Protein AF-X6LL83-F1 (afdb_monomer_lite)

Organism: Reticulomyxa filosa (NCBI:txid46433)

pLDDT: mean 75.79, std 14.93, range [46.81, 98.38]

Foldseek 3Di:
DEAVVVCLVVLVPPPPPPPQAPCVVVVVVVPPDDDDYDHPPVRDDPVCCAPHHPHVPVPDPPPDDDDDDDDDDPVRVVVVVVVVVVVVVVVVVVVVVD

Sequence (98 aa):
MDGFDEIFDKYNDNNNNNEKYFYNRFNLNQWNADVIVTCRSKVLNDNDINTTLIGTNKNQSITNSMMHLWPFTKQQMSNYIEKFVKIMIGQQNNMKKH

Radius of gyration: 20.98 Å; chains: 1; bounding box: 42×28×60 Å

Structure (mmCIF, N/CA/C/O backbone):
data_AF-X6LL83-F1
#
_entry.id   AF-X6LL83-F1
#
loop_
_atom_site.group_PDB
_atom_site.id
_atom_site.type_symbol
_atom_site.label_atom_id
_atom_site.label_alt_id
_atom_site.label_comp_id
_atom_site.label_asym_id
_atom_site.label_entity_id
_atom_site.label_seq_id
_atom_site.pdbx_PDB_ins_code
_atom_site.Cartn_x
_atom_site.Cartn_y
_atom_site.Cartn_z
_atom_site.occupancy
_atom_site.B_iso_or_equiv
_atom_site.auth_seq_id
_atom_site.auth_comp_id
_atom_site.auth_asym_id
_atom_site.auth_atom_id
_atom_site.pdbx_PDB_model_num
ATOM 1 N N . MET A 1 1 ? -9.061 1.497 -0.854 1.00 82.25 1 MET A N 1
ATOM 2 C CA . MET A 1 1 ? -8.808 2.914 -0.523 1.00 82.25 1 MET A CA 1
ATOM 3 C C . MET A 1 1 ? -7.313 3.095 -0.417 1.00 82.25 1 MET A C 1
ATOM 5 O O . MET A 1 1 ? -6.708 2.372 0.364 1.00 82.25 1 MET A O 1
ATOM 9 N N . ASP A 1 2 ? -6.746 3.979 -1.238 1.00 86.56 2 ASP A N 1
ATOM 10 C CA . ASP A 1 2 ? -5.300 4.213 -1.289 1.00 86.56 2 ASP A CA 1
ATOM 11 C C . ASP A 1 2 ? -4.886 5.475 -0.533 1.00 86.56 2 ASP A C 1
ATOM 13 O O . ASP A 1 2 ? -5.696 6.392 -0.399 1.00 86.56 2 ASP A O 1
ATOM 17 N N . GLY A 1 3 ? -3.660 5.488 -0.005 1.00 86.25 3 GLY A N 1
ATOM 18 C CA . GLY A 1 3 ? -3.101 6.630 0.721 1.00 86.25 3 GLY A CA 1
ATOM 19 C C . GLY A 1 3 ? -3.850 6.989 2.007 1.00 86.25 3 GLY A C 1
ATOM 20 O O . GLY A 1 3 ? -3.982 8.165 2.335 1.00 86.25 3 GLY A O 1
ATOM 21 N N . PHE A 1 4 ? -4.366 6.010 2.760 1.00 83.00 4 PHE A N 1
ATOM 22 C CA . PHE A 1 4 ? -5.161 6.290 3.968 1.00 83.00 4 PHE A CA 1
ATOM 23 C C . PHE A 1 4 ? -4.409 7.136 5.011 1.00 83.00 4 PHE A C 1
ATOM 25 O O . PHE A 1 4 ? -5.009 7.918 5.750 1.00 83.00 4 PHE A O 1
ATOM 32 N N . ASP A 1 5 ? -3.083 7.048 5.035 1.00 81.44 5 ASP A N 1
ATOM 33 C CA . ASP A 1 5 ? -2.260 7.875 5.906 1.00 81.44 5 ASP A CA 1
ATOM 34 C C . ASP A 1 5 ? -2.274 9.378 5.588 1.00 81.44 5 ASP A C 1
ATOM 36 O O . ASP A 1 5 ? -1.901 10.171 6.446 1.00 81.44 5 ASP A O 1
ATOM 40 N N . GLU A 1 6 ? -2.721 9.795 4.403 1.00 84.56 6 GLU A N 1
ATOM 41 C CA . GLU A 1 6 ? -2.844 11.216 4.038 1.00 84.56 6 GLU A CA 1
ATOM 42 C C . GLU A 1 6 ? -4.007 11.912 4.751 1.00 84.56 6 GLU A C 1
ATOM 44 O O . GLU A 1 6 ? -4.029 13.134 4.912 1.00 84.56 6 GLU A O 1
ATOM 49 N N . ILE A 1 7 ? -4.995 11.125 5.168 1.00 78.38 7 ILE A N 1
ATOM 50 C CA . ILE A 1 7 ? -6.223 11.610 5.793 1.00 78.38 7 ILE A CA 1
ATOM 51 C C . ILE A 1 7 ? -6.290 11.252 7.281 1.00 78.38 7 ILE A C 1
ATOM 53 O O . ILE A 1 7 ? -7.110 11.825 7.995 1.00 78.38 7 ILE A O 1
ATOM 57 N N . PHE A 1 8 ? -5.406 10.370 7.762 1.00 75.69 8 PHE A N 1
ATOM 58 C CA . PHE A 1 8 ? -5.386 9.865 9.137 1.00 75.69 8 PHE A CA 1
ATOM 59 C C . PHE A 1 8 ? -5.283 10.963 10.201 1.00 75.69 8 PHE A C 1
ATOM 61 O O . PHE A 1 8 ? -6.088 10.978 11.129 1.00 75.69 8 PHE A O 1
ATOM 68 N N . ASP A 1 9 ? -4.365 11.920 10.042 1.00 70.44 9 ASP A N 1
ATOM 69 C CA . ASP A 1 9 ? -4.172 12.992 11.030 1.00 70.44 9 ASP A CA 1
ATOM 70 C C . ASP A 1 9 ? -5.462 13.816 11.217 1.00 7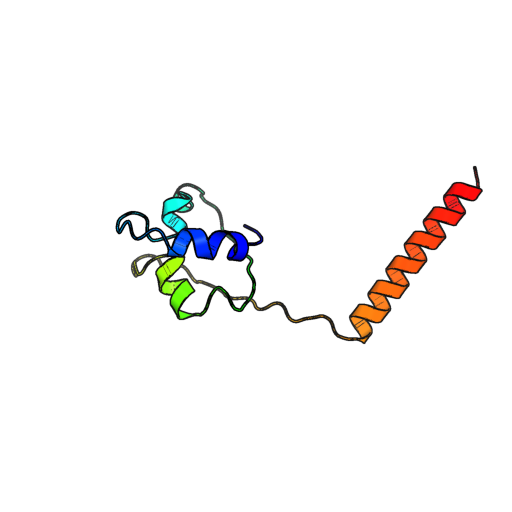0.44 9 ASP A C 1
ATOM 72 O O . ASP A 1 9 ? -5.903 14.062 12.338 1.00 70.44 9 ASP A O 1
ATOM 76 N N . LYS A 1 10 ? -6.169 14.118 10.116 1.00 70.94 10 LYS A N 1
ATOM 77 C CA . LYS A 1 10 ? -7.472 14.813 10.144 1.00 70.94 10 LYS A CA 1
ATOM 78 C C . LYS A 1 10 ? -8.591 13.980 10.784 1.00 70.94 10 LYS A C 1
ATOM 80 O O . LYS A 1 10 ? -9.585 14.547 11.251 1.00 70.94 10 LYS A O 1
ATOM 85 N N . TYR A 1 11 ? -8.478 12.650 10.776 1.00 67.31 11 TYR A N 1
ATOM 86 C CA . TYR A 1 11 ? -9.409 11.773 11.493 1.00 67.31 11 TYR A CA 1
ATOM 87 C C . TYR A 1 11 ? -9.149 11.783 12.991 1.00 67.31 11 TYR A C 1
ATOM 89 O O . TYR A 1 11 ? -10.108 11.872 13.755 1.00 67.31 11 TYR A O 1
ATOM 97 N N . ASN A 1 12 ? -7.881 11.721 13.395 1.00 65.81 12 ASN A N 1
ATOM 98 C CA . ASN A 1 12 ? -7.503 11.622 14.799 1.00 65.81 12 ASN A CA 1
ATOM 99 C C . ASN A 1 12 ? -7.876 12.883 15.606 1.00 65.81 12 ASN A C 1
ATOM 101 O O . ASN A 1 12 ? -8.240 12.779 16.774 1.00 65.81 12 ASN A O 1
ATOM 105 N N . ASP A 1 13 ? -7.882 14.058 14.969 1.00 64.31 13 ASP A N 1
ATOM 106 C CA . ASP A 1 13 ? -8.233 15.335 15.613 1.00 64.31 13 ASP A CA 1
ATOM 107 C C . ASP A 1 13 ? -9.735 15.480 15.952 1.00 64.31 13 ASP A C 1
ATOM 109 O O . ASP A 1 13 ? -10.124 16.294 16.796 1.00 64.31 13 ASP A O 1
ATOM 113 N N . ASN A 1 14 ? -10.616 14.696 15.319 1.00 57.38 14 ASN A N 1
ATOM 114 C CA . ASN A 1 14 ? -12.066 14.820 15.487 1.00 57.38 14 ASN A CA 1
ATOM 115 C C . ASN A 1 14 ? -12.580 13.975 16.666 1.00 57.38 14 ASN A C 1
ATOM 117 O O . ASN A 1 14 ? -13.100 12.875 16.499 1.00 57.38 14 ASN A O 1
ATOM 121 N N . ASN A 1 15 ? -12.506 14.551 17.866 1.00 52.66 15 ASN A N 1
ATOM 122 C CA . ASN A 1 15 ? -12.951 14.002 19.159 1.00 52.66 15 ASN A CA 1
ATOM 123 C C . ASN A 1 15 ? -14.486 13.806 19.321 1.00 52.66 15 ASN A C 1
ATOM 125 O O . ASN A 1 15 ? -15.001 13.781 20.439 1.00 52.66 15 ASN A O 1
ATOM 129 N N . ASN A 1 16 ? -15.253 13.683 18.231 1.00 53.84 16 ASN A N 1
ATOM 130 C CA . ASN A 1 16 ? -16.696 13.435 18.303 1.00 53.84 16 ASN A CA 1
ATOM 131 C C . ASN A 1 16 ? -16.964 11.928 18.439 1.00 53.84 16 ASN A C 1
ATOM 133 O O . ASN A 1 16 ? -16.869 11.160 17.484 1.00 53.84 16 ASN A O 1
ATOM 137 N N . ASN A 1 17 ? -17.319 11.520 19.659 1.00 54.78 17 ASN A N 1
ATOM 138 C CA . ASN A 1 17 ? -17.408 10.134 20.136 1.00 54.78 17 ASN A CA 1
ATOM 139 C C . ASN A 1 17 ? -18.343 9.183 19.356 1.00 54.78 17 ASN A C 1
ATOM 141 O O . ASN A 1 17 ? -18.269 7.977 19.578 1.00 54.78 17 ASN A O 1
ATOM 145 N N . ASN A 1 18 ? -19.193 9.674 18.449 1.00 52.34 18 ASN A N 1
ATOM 146 C CA . ASN A 1 18 ? -20.230 8.852 17.809 1.00 52.34 18 ASN A CA 1
ATOM 147 C C . ASN A 1 18 ? -19.829 8.272 16.438 1.00 52.34 18 ASN A C 1
ATOM 149 O O . ASN A 1 18 ? -20.421 7.287 16.009 1.00 52.34 18 ASN A O 1
ATOM 153 N N . GLU A 1 19 ? -18.801 8.813 15.774 1.00 57.72 19 GLU A N 1
ATOM 154 C CA . GLU A 1 19 ? -18.326 8.350 14.449 1.00 57.72 19 GLU A CA 1
ATOM 155 C C . GLU A 1 19 ? -16.816 8.088 14.442 1.00 57.72 19 GLU A C 1
ATOM 157 O O . GLU A 1 19 ? -16.113 8.299 13.453 1.00 57.72 19 GLU A O 1
ATOM 162 N N . LYS A 1 20 ? -16.300 7.636 15.586 1.00 60.19 20 LYS A N 1
ATOM 163 C CA . LYS A 1 20 ? -14.866 7.438 15.820 1.00 60.19 20 LYS A CA 1
ATOM 164 C C . LYS A 1 20 ? -14.226 6.415 14.871 1.00 60.19 20 LYS A C 1
ATOM 166 O O . LYS A 1 20 ? -13.015 6.433 14.682 1.00 60.19 20 LYS A O 1
ATOM 171 N N . TYR A 1 21 ? -15.029 5.529 14.280 1.00 68.38 21 TYR A N 1
ATOM 172 C CA . TYR A 1 21 ? -14.540 4.416 13.476 1.00 68.38 21 TYR A CA 1
ATOM 173 C C . TYR A 1 21 ? -14.678 4.691 11.984 1.00 68.38 21 TYR A C 1
ATOM 175 O O . TYR A 1 21 ? -15.769 4.972 11.477 1.00 68.38 21 TYR A O 1
ATOM 183 N N . PHE A 1 22 ? -13.560 4.538 11.282 1.00 74.75 22 PHE A N 1
ATOM 184 C CA . PHE A 1 22 ? -13.453 4.687 9.835 1.00 74.75 22 PHE A CA 1
ATOM 185 C C . PHE A 1 22 ? -14.527 3.893 9.083 1.00 74.75 22 PHE A C 1
ATOM 187 O O . PHE A 1 22 ? -15.182 4.429 8.190 1.00 74.75 22 PHE A O 1
ATOM 194 N N . TYR A 1 23 ? -14.757 2.642 9.495 1.00 73.12 23 TYR A N 1
ATOM 195 C CA . TYR A 1 23 ? -15.721 1.748 8.860 1.00 73.12 23 TYR A CA 1
ATOM 196 C C . TYR A 1 23 ? -17.147 2.312 8.829 1.00 73.12 23 TYR A C 1
ATOM 198 O O . TYR A 1 23 ? -17.818 2.249 7.798 1.00 73.12 23 TYR A O 1
ATOM 206 N N . ASN A 1 24 ? -17.582 2.942 9.921 1.00 75.44 24 ASN A N 1
ATOM 207 C CA . ASN A 1 24 ? -18.911 3.544 10.008 1.00 75.44 24 ASN A CA 1
ATOM 208 C C . ASN A 1 24 ? -18.977 4.883 9.273 1.00 75.44 24 ASN A C 1
ATOM 210 O O . ASN A 1 24 ? -19.953 5.154 8.584 1.00 75.44 24 ASN A O 1
ATOM 214 N N . ARG A 1 25 ? -17.933 5.713 9.371 1.00 75.25 25 ARG A N 1
ATOM 215 C CA . ARG A 1 25 ? -17.928 7.061 8.784 1.00 75.25 25 ARG A CA 1
ATOM 216 C C . ARG A 1 25 ? -18.007 7.059 7.258 1.00 75.25 25 ARG A C 1
ATOM 218 O O . ARG A 1 25 ? -18.606 7.950 6.666 1.00 75.25 25 ARG A O 1
ATOM 225 N N . PHE A 1 26 ? -17.421 6.049 6.625 1.00 77.69 26 PHE A N 1
ATOM 226 C CA . PHE A 1 26 ? -17.535 5.840 5.182 1.00 77.69 26 PHE A CA 1
ATOM 227 C C . PHE A 1 26 ? -18.727 4.960 4.791 1.00 77.69 26 PHE A C 1
ATOM 229 O O . PHE A 1 26 ? -18.880 4.639 3.614 1.00 77.69 26 PHE A O 1
ATOM 236 N N . ASN A 1 27 ? -19.572 4.586 5.759 1.00 78.12 27 ASN A N 1
ATOM 237 C CA . ASN A 1 27 ? -20.703 3.681 5.576 1.00 78.12 27 ASN A CA 1
ATOM 238 C C . ASN A 1 27 ? -20.300 2.390 4.848 1.00 78.12 27 ASN A C 1
ATOM 240 O O . ASN A 1 27 ? -21.043 1.888 4.007 1.00 78.12 27 ASN A O 1
ATOM 244 N N . LEU A 1 28 ? -19.112 1.852 5.150 1.00 78.25 28 LEU A N 1
ATOM 245 C CA . LEU A 1 28 ? -18.569 0.686 4.444 1.00 78.25 28 LEU A CA 1
ATOM 246 C C . LEU A 1 28 ? -19.434 -0.560 4.655 1.00 78.25 28 LEU A C 1
ATOM 248 O O . LEU A 1 28 ? -19.476 -1.428 3.796 1.00 78.25 28 LEU A O 1
ATOM 252 N N . ASN A 1 29 ? -20.188 -0.617 5.753 1.00 75.69 29 ASN A N 1
ATOM 253 C CA . ASN A 1 29 ? -21.188 -1.654 6.010 1.00 75.69 29 ASN A CA 1
ATOM 254 C C . ASN A 1 29 ? -22.356 -1.673 5.010 1.00 75.69 29 ASN A C 1
ATOM 256 O O . ASN A 1 29 ? -23.020 -2.697 4.877 1.00 75.69 29 ASN A O 1
ATOM 260 N N . GLN A 1 30 ? -22.637 -0.561 4.325 1.00 82.38 30 GLN A N 1
ATOM 261 C CA . GLN A 1 30 ? -23.657 -0.506 3.272 1.00 82.38 30 GLN A CA 1
ATOM 262 C C . GLN A 1 30 ? -23.144 -1.104 1.958 1.00 82.38 30 GLN A C 1
ATOM 264 O O . GLN A 1 30 ? -23.925 -1.401 1.055 1.00 82.38 30 GLN A O 1
ATOM 269 N N . TRP A 1 31 ? -21.829 -1.278 1.848 1.00 79.81 31 TRP A N 1
ATOM 270 C CA . TRP A 1 31 ? -21.176 -1.826 0.679 1.00 79.81 31 TRP A CA 1
ATOM 271 C C . TRP A 1 31 ? -21.001 -3.316 0.954 1.00 79.81 31 TRP A C 1
ATOM 273 O O . TRP A 1 31 ? -20.195 -3.713 1.788 1.00 79.81 31 TRP A O 1
ATOM 283 N N . ASN A 1 32 ? -21.784 -4.158 0.277 1.00 81.25 32 ASN A N 1
ATOM 284 C CA . ASN A 1 32 ? -21.637 -5.614 0.346 1.00 81.25 32 ASN A CA 1
ATOM 285 C C . ASN A 1 32 ? -20.373 -6.061 -0.419 1.00 81.25 32 ASN A C 1
ATOM 287 O O . ASN A 1 32 ? -20.467 -6.682 -1.477 1.00 81.25 32 ASN A O 1
ATOM 291 N N . ALA A 1 33 ? -19.203 -5.641 0.061 1.00 82.69 33 ALA A N 1
ATOM 292 C CA . ALA A 1 33 ? -17.918 -5.795 -0.602 1.00 82.69 33 ALA A CA 1
ATOM 293 C C . ALA A 1 33 ? -16.775 -5.911 0.412 1.00 82.69 33 ALA A C 1
ATOM 295 O O . ALA A 1 33 ? -16.823 -5.335 1.501 1.00 82.69 33 ALA A O 1
ATOM 296 N N . ASP A 1 34 ? -15.709 -6.595 0.005 1.00 82.81 34 ASP A N 1
ATOM 297 C CA . ASP A 1 34 ? -14.458 -6.618 0.754 1.00 82.81 34 ASP A CA 1
ATOM 298 C C . ASP A 1 34 ? -13.714 -5.288 0.588 1.00 82.81 34 ASP A C 1
ATOM 300 O O . ASP A 1 34 ? -13.576 -4.758 -0.520 1.00 82.81 34 ASP A O 1
ATOM 304 N N . VAL A 1 35 ? -13.205 -4.746 1.696 1.00 79.50 35 VAL A N 1
ATOM 305 C CA . VAL A 1 35 ? -12.500 -3.461 1.703 1.00 79.50 35 VAL A CA 1
ATOM 306 C C . VAL A 1 35 ? -11.013 -3.676 1.936 1.00 79.50 35 VAL A C 1
ATOM 308 O O . VAL A 1 35 ? -10.596 -4.189 2.970 1.00 79.50 35 VAL A O 1
ATOM 311 N N . ILE A 1 36 ? -10.203 -3.198 0.991 1.00 85.69 36 ILE A N 1
ATOM 312 C CA . ILE A 1 36 ? -8.746 -3.125 1.128 1.00 85.69 36 ILE A CA 1
ATOM 313 C C . ILE A 1 36 ? -8.351 -1.668 1.361 1.00 85.69 36 ILE A C 1
ATOM 315 O O . ILE A 1 36 ? -8.741 -0.776 0.599 1.00 85.69 36 ILE A O 1
ATOM 319 N N . VAL A 1 37 ? -7.554 -1.431 2.400 1.00 82.81 37 VAL A N 1
ATOM 320 C CA . VAL A 1 37 ? -6.991 -0.120 2.738 1.00 82.81 37 VAL A CA 1
ATOM 321 C C . VAL A 1 37 ? -5.471 -0.206 2.648 1.00 82.81 37 VAL A C 1
ATOM 323 O O . VAL A 1 37 ? -4.874 -1.121 3.210 1.00 82.81 37 VAL A O 1
ATOM 326 N N . THR A 1 38 ? -4.843 0.737 1.948 1.00 88.25 38 THR A N 1
ATOM 327 C CA . THR A 1 38 ? -3.381 0.857 1.863 1.00 88.25 38 THR A CA 1
ATOM 328 C C . THR A 1 38 ? -2.918 2.144 2.535 1.00 88.25 38 THR A C 1
ATOM 330 O O . THR A 1 38 ? -3.554 3.195 2.428 1.00 88.25 38 THR A O 1
ATOM 333 N N . CYS A 1 39 ? -1.811 2.054 3.270 1.00 86.44 39 CYS A N 1
ATOM 334 C CA . CYS A 1 39 ? -1.200 3.180 3.965 1.00 86.44 39 CYS A CA 1
ATOM 335 C C . CYS A 1 39 ? 0.297 2.941 4.185 1.00 86.44 39 CYS A C 1
ATOM 337 O O . CYS A 1 39 ? 0.800 1.819 4.059 1.00 86.44 39 CYS A O 1
ATOM 339 N N . ARG A 1 40 ? 1.017 3.987 4.596 1.00 87.00 40 ARG A N 1
ATOM 340 C CA . ARG A 1 40 ? 2.360 3.825 5.171 1.00 87.00 40 ARG A CA 1
ATOM 341 C C . ARG A 1 40 ? 2.300 3.029 6.478 1.00 87.00 40 ARG A C 1
ATOM 343 O O . ARG A 1 40 ? 1.460 3.283 7.338 1.00 87.00 40 ARG A O 1
ATOM 350 N N . SER A 1 41 ? 3.268 2.136 6.669 1.00 81.19 41 SER A N 1
ATOM 351 C CA . SER A 1 41 ? 3.362 1.252 7.842 1.00 81.19 41 SER A CA 1
ATOM 352 C C . SER A 1 41 ? 3.442 1.982 9.186 1.00 81.19 41 SER A C 1
ATOM 354 O O . SER A 1 41 ? 3.047 1.431 10.202 1.00 81.19 41 SER A O 1
ATOM 356 N N . LYS A 1 42 ? 3.941 3.224 9.208 1.00 78.75 42 LYS A N 1
ATOM 357 C CA . LYS A 1 42 ? 4.081 4.024 10.436 1.00 78.75 42 LYS A CA 1
ATOM 358 C C . LYS A 1 42 ? 2.773 4.633 10.955 1.00 78.75 42 LYS A C 1
ATOM 360 O O . LYS A 1 42 ? 2.783 5.189 12.044 1.00 78.75 42 LYS A O 1
ATOM 365 N N . VAL A 1 43 ? 1.711 4.627 10.147 1.00 72.12 43 VAL A N 1
ATOM 366 C CA . VAL A 1 43 ? 0.471 5.365 10.449 1.00 72.12 43 VAL A CA 1
ATOM 367 C C . VAL A 1 43 ? -0.598 4.487 11.085 1.00 72.12 43 VAL A C 1
ATOM 369 O O . VAL A 1 43 ? -1.400 4.979 11.864 1.00 72.12 43 VAL A O 1
ATOM 372 N N . LEU A 1 44 ? -0.577 3.186 10.810 1.00 70.88 44 LEU A N 1
ATOM 373 C CA . LEU A 1 44 ? -1.452 2.220 11.458 1.00 70.88 44 LEU A CA 1
ATOM 374 C C . LEU A 1 44 ? -0.592 1.206 12.208 1.00 70.88 44 LEU A C 1
ATOM 376 O O . LEU A 1 44 ? -0.022 0.309 11.587 1.00 70.88 44 LEU A O 1
ATOM 380 N N . ASN A 1 45 ? -0.482 1.358 13.531 1.00 68.00 45 ASN A N 1
ATOM 381 C CA . ASN A 1 45 ? 0.028 0.278 14.375 1.00 68.00 45 ASN A CA 1
ATOM 382 C C . ASN A 1 45 ? -1.091 -0.750 14.656 1.00 68.00 45 ASN A C 1
ATOM 384 O O . ASN A 1 45 ? -2.277 -0.457 14.479 1.00 68.00 45 ASN A O 1
ATOM 388 N N . ASP A 1 46 ? -0.730 -1.952 15.115 1.00 65.88 46 ASP A N 1
ATOM 389 C CA . ASP A 1 46 ? -1.686 -3.047 15.366 1.00 65.88 46 ASP A CA 1
ATOM 390 C C . ASP A 1 46 ? -2.835 -2.651 16.315 1.00 65.88 46 ASP A C 1
ATOM 392 O O . ASP A 1 46 ? -3.965 -3.135 16.200 1.00 65.88 46 ASP A O 1
ATOM 396 N N . ASN A 1 47 ? -2.562 -1.744 17.253 1.00 65.69 47 ASN A N 1
ATOM 397 C CA . ASN A 1 47 ? -3.529 -1.267 18.232 1.00 65.69 47 ASN A CA 1
ATOM 398 C C . ASN A 1 47 ? -4.483 -0.219 17.629 1.00 65.69 47 ASN A C 1
ATOM 400 O O . ASN A 1 47 ? -5.687 -0.238 17.904 1.00 65.69 47 ASN A O 1
ATOM 404 N N . ASP A 1 48 ? -3.975 0.647 16.751 1.00 66.19 48 ASP A N 1
ATOM 405 C CA . ASP A 1 48 ? -4.749 1.655 16.024 1.00 66.19 48 ASP A CA 1
ATOM 406 C C . ASP A 1 48 ? -5.694 0.998 15.016 1.00 66.19 48 ASP A C 1
ATOM 408 O O . ASP A 1 48 ? -6.805 1.475 14.824 1.00 66.19 48 ASP A O 1
ATOM 412 N N . ILE A 1 49 ? -5.322 -0.135 14.415 1.00 65.81 49 ILE A N 1
ATOM 413 C CA . ILE A 1 49 ? -6.196 -0.888 13.497 1.00 65.81 49 ILE A CA 1
ATOM 414 C C . ILE A 1 49 ? -7.445 -1.386 14.230 1.00 65.81 49 ILE A C 1
ATOM 416 O O . ILE A 1 49 ? -8.573 -1.135 13.797 1.00 65.81 49 ILE A O 1
ATOM 420 N N . ASN A 1 50 ? -7.257 -2.032 15.382 1.00 61.22 50 ASN A N 1
ATOM 421 C CA . ASN A 1 50 ? -8.366 -2.563 16.175 1.00 61.22 50 ASN A CA 1
ATOM 422 C C . ASN A 1 50 ? -9.274 -1.461 16.733 1.00 61.22 50 ASN A C 1
ATOM 424 O O . ASN A 1 50 ? -10.481 -1.658 16.883 1.00 61.22 50 ASN A O 1
ATOM 428 N N . THR A 1 51 ? -8.704 -0.297 17.042 1.00 62.12 51 THR A N 1
ATOM 429 C CA . THR A 1 51 ? -9.427 0.797 17.698 1.00 62.12 51 THR A CA 1
ATOM 430 C C . THR A 1 51 ? -9.947 1.867 16.738 1.00 62.12 51 THR A C 1
ATOM 432 O O . THR A 1 51 ? -10.936 2.507 17.070 1.00 62.12 51 THR A O 1
ATOM 435 N N . THR A 1 52 ? -9.360 2.045 15.555 1.00 61.72 52 THR A N 1
ATOM 436 C CA . THR A 1 52 ? -9.679 3.140 14.615 1.00 61.72 52 THR A CA 1
ATOM 437 C C . THR A 1 52 ? -10.425 2.646 13.380 1.00 61.72 52 THR A C 1
ATOM 439 O O . THR A 1 52 ? -11.323 3.336 12.892 1.00 61.72 52 THR A O 1
ATOM 442 N N . LEU A 1 53 ? -10.104 1.449 12.869 1.00 64.88 53 LEU A N 1
ATOM 443 C CA . LEU A 1 53 ? -10.720 0.967 11.631 1.00 64.88 53 LEU A CA 1
ATOM 444 C C . LEU A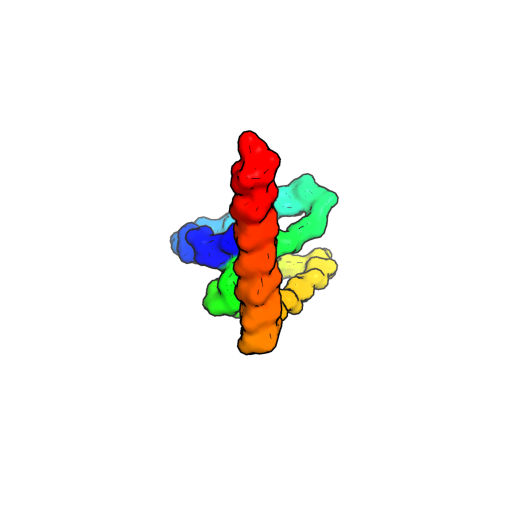 1 53 ? -12.110 0.375 11.865 1.00 64.88 53 LEU A C 1
ATOM 446 O O . LEU A 1 53 ? -13.045 0.787 11.188 1.00 64.88 53 LEU A O 1
ATOM 450 N N . ILE A 1 54 ? -12.265 -0.532 12.831 1.00 60.47 54 ILE A N 1
ATOM 451 C CA . ILE A 1 54 ? -13.509 -1.313 13.005 1.00 60.47 54 ILE A CA 1
ATOM 452 C C . ILE A 1 54 ? -14.252 -0.963 14.299 1.00 60.47 54 ILE A C 1
ATOM 454 O O . ILE A 1 54 ? -15.467 -1.135 14.403 1.00 60.47 54 ILE A O 1
ATOM 458 N N . GLY A 1 55 ? -13.535 -0.416 15.280 1.00 54.69 55 GLY A N 1
ATOM 459 C CA . GLY A 1 55 ? -14.043 -0.293 16.636 1.00 54.69 55 GLY A CA 1
ATOM 460 C C . GLY A 1 55 ? -14.183 -1.651 17.313 1.00 54.69 55 GLY A C 1
ATOM 461 O O . GLY A 1 55 ? -14.275 -2.698 16.680 1.00 54.69 55 GLY A O 1
ATOM 462 N N . THR A 1 56 ? -14.187 -1.656 18.640 1.00 50.66 56 THR A N 1
ATOM 463 C CA . THR A 1 56 ? -14.194 -2.865 19.478 1.00 50.66 56 THR A CA 1
ATOM 464 C C . THR A 1 56 ? -15.544 -3.601 19.487 1.00 50.66 56 THR A C 1
ATOM 466 O O . THR A 1 56 ? -15.946 -4.152 20.512 1.00 50.66 56 THR A O 1
ATOM 469 N N . ASN A 1 57 ? -16.262 -3.658 18.361 1.00 49.28 57 ASN A N 1
ATOM 470 C CA . ASN A 1 57 ? -17.464 -4.474 18.227 1.00 49.28 57 ASN A CA 1
ATOM 471 C C . ASN A 1 57 ? -17.080 -5.926 17.914 1.00 49.28 57 ASN A C 1
ATOM 473 O O . ASN A 1 57 ? -17.062 -6.381 16.775 1.00 49.28 57 ASN A O 1
ATOM 477 N N . LYS A 1 58 ? -16.802 -6.661 18.994 1.00 50.00 58 LYS A N 1
ATOM 478 C CA . LYS A 1 58 ? -16.412 -8.082 19.064 1.00 50.00 58 LYS A CA 1
ATOM 479 C C . LYS A 1 58 ? -17.407 -9.086 18.440 1.00 50.00 58 LYS A C 1
ATOM 481 O O . LYS A 1 58 ? -17.166 -10.285 18.525 1.00 50.00 58 LYS A O 1
ATOM 486 N N . ASN A 1 59 ? -18.514 -8.633 17.845 1.00 46.81 59 ASN A N 1
ATOM 487 C CA . ASN A 1 59 ? -19.622 -9.489 17.397 1.00 46.81 59 ASN A CA 1
ATOM 488 C C . ASN A 1 59 ? -19.601 -9.833 15.900 1.00 46.81 59 ASN A C 1
ATOM 490 O O . ASN A 1 59 ? -20.391 -10.667 15.467 1.00 46.81 59 ASN A O 1
ATOM 494 N N . GLN A 1 60 ? -18.710 -9.236 15.107 1.00 51.50 60 GLN A N 1
ATOM 495 C CA . GLN A 1 60 ? -18.466 -9.669 13.733 1.00 51.50 60 GLN A CA 1
ATOM 496 C C . GLN A 1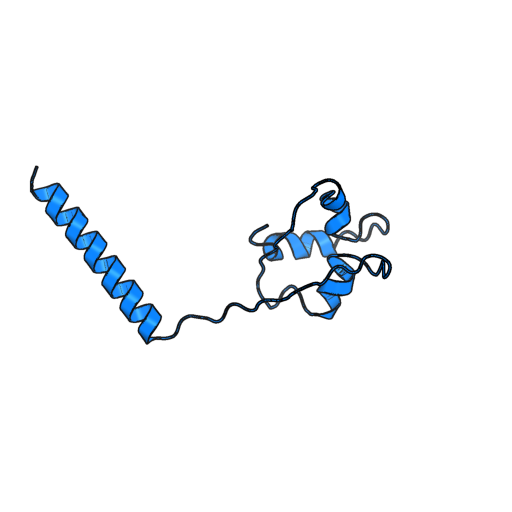 60 ? -17.055 -10.240 13.660 1.00 51.50 60 GLN A C 1
ATOM 498 O O . GLN A 1 60 ? -16.083 -9.567 13.996 1.00 51.50 60 GLN A O 1
ATOM 503 N N . SER A 1 61 ? -16.951 -11.504 13.252 1.00 47.81 61 SER A N 1
ATOM 504 C CA . SER A 1 61 ? -15.684 -12.177 12.962 1.00 47.81 61 SER A CA 1
ATOM 505 C C . SER A 1 61 ? -15.088 -11.582 11.683 1.00 47.81 61 SER A C 1
ATOM 507 O O . SER A 1 61 ? -15.082 -12.203 10.627 1.00 47.81 61 SER A O 1
ATOM 509 N N . ILE A 1 62 ? -14.672 -10.318 11.748 1.00 55.94 62 ILE A N 1
ATOM 510 C CA . ILE A 1 62 ? -13.963 -9.658 10.661 1.00 55.94 62 ILE A CA 1
ATOM 511 C C . ILE A 1 62 ? -12.509 -10.087 10.817 1.00 55.94 62 ILE A C 1
ATOM 513 O O . ILE A 1 62 ? -11.788 -9.612 11.695 1.00 55.94 62 ILE A O 1
ATOM 517 N N . THR A 1 63 ? -12.092 -11.064 10.017 1.00 55.69 63 THR A N 1
ATOM 518 C CA . THR A 1 63 ? -10.692 -11.476 9.926 1.00 55.69 63 THR A CA 1
ATOM 519 C C . THR A 1 63 ? -9.895 -10.369 9.252 1.00 55.69 63 THR A C 1
ATOM 521 O O . THR A 1 63 ? -9.764 -10.335 8.031 1.00 55.69 63 THR A O 1
ATOM 524 N N . ASN A 1 64 ? -9.366 -9.452 10.057 1.00 66.69 64 ASN A N 1
ATOM 525 C CA . ASN A 1 64 ? -8.414 -8.450 9.598 1.00 66.69 64 ASN A CA 1
ATOM 526 C C . ASN A 1 64 ? -7.099 -9.143 9.238 1.00 66.69 64 ASN A C 1
ATOM 528 O O . ASN A 1 64 ? -6.368 -9.601 10.116 1.00 66.69 64 ASN A O 1
ATOM 532 N N . SER A 1 65 ? -6.804 -9.237 7.945 1.00 73.62 65 SER A N 1
ATOM 533 C CA . SER A 1 65 ? -5.497 -9.669 7.460 1.00 73.62 65 SER A CA 1
ATOM 534 C C . SER A 1 65 ? -4.647 -8.440 7.162 1.00 73.62 65 SER A C 1
ATOM 536 O O . SER A 1 65 ? -5.089 -7.536 6.452 1.00 73.62 65 SER A O 1
ATOM 538 N N . MET A 1 66 ? -3.431 -8.401 7.707 1.00 77.12 66 MET A N 1
ATOM 539 C CA . MET A 1 66 ? -2.455 -7.362 7.401 1.00 77.12 66 MET A CA 1
ATOM 540 C C . MET A 1 66 ? -1.392 -7.918 6.464 1.00 77.12 66 MET A C 1
ATOM 542 O O . MET A 1 66 ? -0.836 -8.993 6.692 1.00 77.12 66 MET A O 1
ATOM 546 N N . MET A 1 67 ? -1.087 -7.154 5.420 1.00 84.62 67 MET A N 1
ATOM 547 C CA . MET A 1 67 ? -0.008 -7.465 4.496 1.00 84.62 67 MET A CA 1
ATOM 548 C C . MET A 1 67 ? 0.978 -6.304 4.465 1.00 84.62 67 MET A C 1
ATOM 550 O O . MET A 1 67 ? 0.616 -5.174 4.144 1.00 84.62 67 MET A O 1
ATOM 554 N N . HIS A 1 68 ? 2.243 -6.593 4.764 1.00 86.56 68 HIS A N 1
ATOM 555 C CA . HIS A 1 68 ? 3.321 -5.623 4.620 1.00 86.56 68 HIS A CA 1
ATOM 556 C C . HIS A 1 68 ? 3.968 -5.763 3.246 1.00 86.56 68 HIS A C 1
ATOM 558 O O . HIS A 1 68 ? 4.411 -6.845 2.855 1.00 86.56 68 HIS A O 1
ATOM 564 N N . LEU A 1 69 ? 4.048 -4.647 2.526 1.00 90.31 69 LEU A N 1
ATOM 565 C CA . LEU A 1 69 ? 4.789 -4.566 1.276 1.00 90.31 69 LEU A CA 1
ATOM 566 C C . LEU A 1 69 ? 6.245 -4.212 1.579 1.00 90.31 69 LEU A C 1
ATOM 568 O O . LEU A 1 69 ? 6.538 -3.160 2.148 1.00 90.31 69 LEU A O 1
ATOM 572 N N . TRP A 1 70 ? 7.156 -5.102 1.196 1.00 90.75 70 TRP A N 1
ATOM 573 C CA . TRP A 1 70 ? 8.592 -4.874 1.320 1.00 90.75 70 TRP A CA 1
ATOM 574 C C . TRP A 1 70 ? 9.130 -4.085 0.120 1.00 90.75 70 TRP A C 1
ATOM 576 O O . TRP A 1 70 ? 8.626 -4.242 -0.996 1.00 90.75 70 TRP A O 1
ATOM 586 N N . PRO A 1 71 ? 10.169 -3.253 0.316 1.00 94.12 71 PRO A N 1
ATOM 587 C CA . PRO A 1 71 ? 10.831 -2.575 -0.786 1.00 94.12 71 PRO A CA 1
ATOM 588 C C . PRO A 1 71 ? 11.488 -3.585 -1.732 1.00 94.12 71 PRO A C 1
ATOM 590 O O . PRO A 1 71 ? 11.908 -4.673 -1.332 1.00 94.12 71 PRO A O 1
ATOM 593 N N . PHE A 1 72 ? 11.619 -3.196 -2.998 1.00 96.38 72 PHE A N 1
ATOM 594 C CA . PHE A 1 72 ? 12.293 -4.013 -3.999 1.00 96.38 72 PHE A CA 1
ATOM 595 C C . PHE A 1 72 ? 13.777 -4.208 -3.673 1.00 96.38 72 PHE A C 1
ATOM 597 O O . PHE A 1 72 ? 14.468 -3.306 -3.194 1.00 96.38 72 PHE A O 1
ATOM 604 N N . THR A 1 73 ? 14.296 -5.384 -4.014 1.00 97.94 73 THR A N 1
ATOM 605 C CA . THR A 1 73 ? 15.737 -5.652 -3.997 1.00 97.94 73 THR A CA 1
ATOM 606 C C . THR A 1 73 ? 16.469 -4.808 -5.046 1.00 97.94 73 THR A C 1
ATOM 608 O O . THR A 1 73 ? 15.896 -4.398 -6.061 1.00 97.94 73 THR A O 1
ATOM 611 N N . LYS A 1 74 ? 17.782 -4.606 -4.860 1.00 98.19 74 LYS A N 1
ATOM 612 C CA . LYS A 1 74 ? 18.630 -3.890 -5.834 1.00 98.19 74 LYS A CA 1
ATOM 613 C C . LYS A 1 74 ? 18.549 -4.500 -7.236 1.00 98.19 74 LYS A C 1
ATOM 615 O O . LYS A 1 74 ? 18.501 -3.767 -8.219 1.00 98.19 74 LYS A O 1
ATOM 620 N N . GLN A 1 75 ? 18.497 -5.830 -7.325 1.00 98.06 75 GLN A N 1
ATOM 621 C CA . GLN A 1 75 ? 18.386 -6.533 -8.601 1.00 98.06 75 GLN A CA 1
ATOM 622 C C . GLN A 1 75 ? 17.023 -6.298 -9.261 1.00 98.06 75 GLN A C 1
ATOM 624 O O . GLN A 1 75 ? 16.974 -5.986 -10.446 1.00 98.06 75 GLN A O 1
ATOM 629 N N . GLN A 1 76 ? 15.922 -6.380 -8.506 1.00 97.94 76 GLN A N 1
ATOM 630 C CA . GLN A 1 76 ? 14.587 -6.064 -9.031 1.00 97.94 76 GLN A CA 1
ATOM 631 C C . GLN A 1 76 ? 14.511 -4.625 -9.553 1.00 97.94 76 GLN A C 1
ATOM 633 O O . GLN A 1 76 ? 13.976 -4.397 -10.636 1.00 97.94 76 GLN A O 1
ATOM 638 N N . MET A 1 77 ? 15.101 -3.672 -8.828 1.00 98.00 77 MET A N 1
ATOM 639 C CA . MET A 1 77 ? 15.160 -2.275 -9.253 1.00 98.00 77 MET A CA 1
ATOM 640 C C . MET A 1 77 ? 16.001 -2.101 -10.526 1.00 98.00 77 MET A C 1
ATOM 642 O O . MET A 1 77 ? 15.551 -1.451 -11.466 1.00 98.00 77 MET A O 1
ATOM 646 N N . SER A 1 78 ? 17.177 -2.735 -10.599 1.00 98.38 78 SER A N 1
ATOM 647 C CA . SER A 1 78 ? 18.026 -2.730 -11.800 1.00 98.38 78 SER A CA 1
ATOM 648 C C . SER A 1 78 ? 17.289 -3.293 -13.018 1.00 98.38 78 SER A C 1
ATOM 650 O O . SER A 1 78 ? 17.256 -2.657 -14.069 1.00 98.38 78 SER A O 1
ATOM 652 N N . ASN A 1 79 ? 16.632 -4.446 -12.865 1.00 98.25 79 ASN A N 1
ATOM 653 C CA . ASN A 1 79 ? 15.865 -5.089 -13.932 1.00 98.25 79 ASN A CA 1
ATOM 654 C C . ASN A 1 79 ? 14.692 -4.212 -14.396 1.00 98.25 79 ASN A C 1
ATOM 656 O O . ASN A 1 79 ? 14.397 -4.141 -15.590 1.00 98.25 79 ASN A O 1
ATOM 660 N N . TYR A 1 80 ? 14.018 -3.536 -13.460 1.00 97.50 80 TYR A N 1
ATOM 661 C CA . TYR A 1 80 ? 12.939 -2.607 -13.782 1.00 97.50 80 TYR A CA 1
ATOM 662 C C . TYR A 1 80 ? 13.447 -1.411 -14.596 1.00 97.50 80 TYR A C 1
ATOM 664 O O . TYR A 1 80 ? 12.863 -1.095 -15.633 1.00 97.50 80 TYR A O 1
ATOM 672 N N . ILE A 1 81 ? 14.555 -0.789 -14.176 1.00 97.75 81 ILE A N 1
ATOM 673 C CA . ILE A 1 81 ? 15.178 0.333 -14.896 1.00 97.75 81 ILE A CA 1
ATOM 674 C C . ILE A 1 81 ? 15.583 -0.101 -16.307 1.00 97.75 81 ILE A C 1
ATOM 676 O O . ILE A 1 81 ? 15.258 0.581 -17.276 1.00 97.75 81 ILE A O 1
ATOM 680 N N . GLU A 1 82 ? 16.233 -1.256 -16.445 1.00 97.75 82 GLU A N 1
ATOM 681 C CA . GLU A 1 82 ? 16.630 -1.785 -17.751 1.00 97.75 82 GLU A CA 1
ATOM 682 C C . GLU A 1 82 ? 15.415 -1.999 -18.666 1.00 97.75 82 GLU A C 1
ATOM 684 O O . GLU A 1 82 ? 15.418 -1.580 -19.828 1.00 97.75 82 GLU A O 1
ATOM 689 N N . LYS A 1 83 ? 14.345 -2.612 -18.141 1.00 97.06 83 LYS A N 1
ATOM 690 C CA . LYS A 1 83 ? 13.095 -2.815 -18.883 1.00 97.06 83 LYS A CA 1
ATOM 691 C C . LYS A 1 83 ? 12.477 -1.484 -19.309 1.00 97.06 83 LYS A C 1
ATOM 693 O O . LYS A 1 83 ? 12.058 -1.352 -20.458 1.00 97.06 83 LYS A O 1
ATOM 698 N N . PHE A 1 84 ? 12.440 -0.504 -18.410 1.00 96.06 84 PHE A N 1
ATOM 699 C CA . PHE A 1 84 ? 11.912 0.828 -18.685 1.00 96.06 84 PHE A CA 1
ATOM 700 C C . PHE A 1 84 ? 12.689 1.520 -19.815 1.00 96.06 84 PHE A C 1
ATOM 702 O O . PHE A 1 84 ? 12.090 1.973 -20.789 1.00 96.06 84 PHE A O 1
ATOM 709 N N . VAL A 1 85 ? 14.024 1.517 -19.751 1.00 96.25 85 VAL A N 1
ATO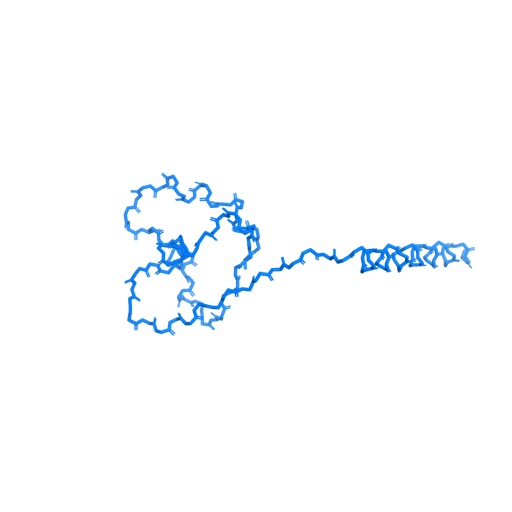M 710 C CA . VAL A 1 85 ? 14.889 2.102 -20.790 1.00 96.25 85 VAL A CA 1
ATOM 711 C C . VAL A 1 85 ? 14.667 1.431 -22.148 1.00 96.25 85 VAL A C 1
ATOM 713 O O . VAL A 1 85 ? 14.532 2.121 -23.160 1.00 96.25 85 VAL A O 1
ATOM 716 N N . LYS A 1 86 ? 14.564 0.096 -22.190 1.00 95.50 86 LYS A N 1
ATOM 717 C CA . LYS A 1 86 ? 14.290 -0.643 -23.436 1.00 95.50 86 LYS A CA 1
ATOM 718 C C . LYS A 1 86 ? 12.962 -0.234 -24.076 1.00 95.50 86 LYS A C 1
ATOM 720 O O . LYS A 1 86 ? 12.914 -0.052 -25.292 1.00 95.50 86 LYS A O 1
ATOM 725 N N . ILE A 1 87 ? 11.907 -0.060 -23.275 1.00 95.25 87 ILE A N 1
ATOM 726 C CA . ILE A 1 87 ? 10.597 0.402 -23.762 1.00 95.25 87 ILE A CA 1
ATOM 727 C C . ILE A 1 87 ? 10.727 1.795 -24.391 1.00 95.25 87 ILE A C 1
ATOM 729 O O . ILE A 1 87 ? 10.256 2.005 -25.509 1.00 95.25 87 ILE A O 1
ATOM 733 N N . MET A 1 88 ? 11.424 2.716 -23.723 1.00 92.62 88 MET A N 1
ATOM 734 C CA . MET A 1 88 ? 11.619 4.084 -24.214 1.00 92.62 88 MET A CA 1
ATOM 735 C C . MET A 1 88 ? 12.395 4.131 -25.537 1.00 92.62 88 MET A C 1
ATOM 737 O O . MET A 1 88 ? 12.000 4.835 -26.466 1.00 92.62 88 MET A O 1
ATOM 741 N N . ILE A 1 89 ? 13.472 3.349 -25.661 1.00 91.50 89 ILE A N 1
ATOM 742 C CA . ILE A 1 89 ? 14.252 3.259 -26.906 1.00 91.50 89 ILE A CA 1
ATOM 743 C C . ILE A 1 89 ? 13.400 2.667 -28.037 1.00 91.50 89 ILE A C 1
ATOM 745 O O . ILE A 1 89 ? 13.411 3.178 -29.158 1.00 91.50 89 ILE A O 1
ATOM 749 N N . GLY A 1 90 ? 12.629 1.613 -27.750 1.00 87.56 90 GLY A N 1
ATOM 750 C CA . GLY A 1 90 ? 11.711 1.010 -28.718 1.00 87.56 90 GLY A CA 1
ATOM 751 C C . GLY A 1 90 ? 10.685 2.011 -29.258 1.00 87.56 90 GLY A C 1
ATOM 752 O O . GLY A 1 90 ? 10.485 2.093 -30.469 1.00 87.56 90 GLY A O 1
ATOM 753 N N . GLN A 1 91 ? 10.093 2.828 -28.381 1.00 82.50 91 GLN A N 1
ATOM 754 C CA . GLN A 1 91 ? 9.161 3.891 -28.773 1.00 82.50 91 GLN A CA 1
ATOM 755 C C . GLN A 1 91 ? 9.825 4.946 -29.670 1.00 82.50 91 GLN A C 1
ATOM 757 O O . GLN A 1 91 ? 9.265 5.308 -30.704 1.00 82.50 91 GLN A O 1
ATOM 762 N N . GLN A 1 92 ? 11.038 5.395 -29.335 1.00 76.31 92 GLN A N 1
ATOM 763 C CA . GLN A 1 92 ? 11.778 6.357 -30.163 1.00 76.31 92 GLN A CA 1
ATOM 764 C C . GLN A 1 92 ? 12.096 5.820 -31.559 1.00 76.31 92 GLN A C 1
ATOM 766 O O . GLN A 1 92 ? 11.977 6.547 -32.544 1.00 76.31 92 GLN A O 1
ATOM 771 N N . ASN A 1 93 ? 12.472 4.547 -31.663 1.00 78.19 93 ASN A N 1
ATOM 772 C CA . ASN A 1 93 ? 12.772 3.926 -32.951 1.00 78.19 93 ASN A CA 1
ATOM 773 C C . ASN A 1 93 ? 11.526 3.780 -33.836 1.00 78.19 93 ASN A C 1
ATOM 775 O O . ASN A 1 93 ? 11.644 3.861 -35.055 1.00 78.19 93 ASN A O 1
ATOM 779 N N . ASN A 1 94 ? 10.344 3.604 -33.242 1.00 70.62 94 ASN A N 1
ATOM 780 C CA . ASN A 1 94 ? 9.082 3.569 -33.983 1.00 70.62 94 ASN A CA 1
ATOM 781 C C . ASN A 1 94 ? 8.653 4.963 -34.464 1.00 70.62 94 ASN A C 1
ATOM 783 O O . ASN A 1 94 ? 8.165 5.084 -35.582 1.00 70.62 94 ASN A O 1
ATOM 787 N N . MET A 1 95 ? 8.898 6.019 -33.679 1.00 66.94 95 MET A N 1
ATOM 788 C CA . MET A 1 95 ? 8.622 7.402 -34.102 1.00 66.94 95 MET A CA 1
ATOM 789 C C . MET A 1 95 ? 9.519 7.879 -35.253 1.00 66.94 95 MET A C 1
ATOM 791 O O . MET A 1 95 ? 9.095 8.717 -36.032 1.00 66.94 95 MET A O 1
ATOM 795 N N . LYS A 1 96 ? 10.746 7.354 -35.378 1.00 64.88 96 LYS A N 1
ATOM 796 C CA . LYS A 1 96 ? 11.690 7.708 -36.459 1.00 64.88 96 LYS A CA 1
ATOM 797 C C . LYS A 1 96 ? 11.462 6.955 -37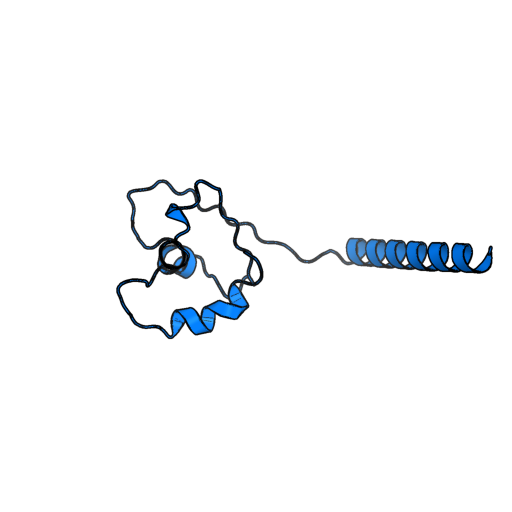.778 1.00 64.88 96 LYS A C 1
ATOM 799 O O . LYS A 1 96 ? 12.177 7.208 -38.742 1.00 64.88 96 LYS A O 1
ATOM 804 N N . LYS A 1 97 ? 10.556 5.971 -37.802 1.00 58.62 97 LYS A N 1
ATOM 805 C CA . LYS A 1 97 ? 10.251 5.144 -38.986 1.00 58.62 97 LYS A CA 1
ATOM 806 C C . LYS A 1 97 ? 9.072 5.667 -39.816 1.00 58.62 97 LYS A C 1
ATOM 808 O O . LYS A 1 97 ? 8.784 5.085 -40.860 1.00 58.62 97 LYS A O 1
ATOM 813 N N . HIS A 1 98 ? 8.416 6.725 -39.353 1.00 49.19 98 HIS A N 1
ATOM 814 C CA . HIS A 1 98 ? 7.381 7.474 -40.061 1.00 49.19 98 HIS A CA 1
ATOM 815 C C . HIS A 1 98 ? 7.901 8.869 -40.400 1.00 49.19 98 HIS A C 1
ATOM 817 O O . 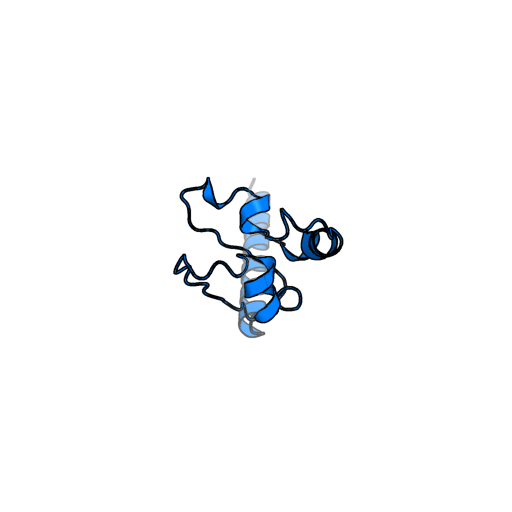HIS A 1 98 ? 7.387 9.434 -41.386 1.00 49.19 98 HIS A O 1
#

Secondary structure (DSSP, 8-state):
---THHHHHHHHT---TTS--HHHHTTGGGS-S-------TTT--HHHIIIIIS-S-TTS-------PPPPPPHHHHHHHHHHHHHHHHHHHHHHTT-